Protein AF-A0A962YCY2-F1 (afdb_monomer)

pLDDT: mean 82.41, std 16.31, range [41.72, 97.31]

Secondary structure (DSSP, 8-state):
------------------SSSHHHHHHHHHHHHHHHHHHHHHHHHHHHHHHHHHHHHHH---HHHHHHHHHHHHHHHHHHHHHHHHH-

Solvent-accessible surface area (backbone atoms only — not comparable to full-atom values): 5325 Å² total; per-residue (Å²): 140,79,85,86,81,75,94,76,78,78,75,76,63,75,74,78,73,75,89,81,56,61,71,62,54,50,54,52,52,52,50,54,51,52,51,48,52,52,52,56,46,54,56,52,47,54,52,53,34,50,53,50,31,52,54,45,47,75,77,41,89,52,64,70,61,33,51,52,51,34,53,51,43,48,52,53,49,52,51,53,53,54,52,51,64,73,78,105

Foldseek 3Di:
DDDPDDDPPPPPPVPPPDPPCPVVVVVVVVVVVLVVLVVVLVVVLVVQLVVQLVVQVVVDVDPVSSVVRSVVSNVVSVVVSVVVVVVD

Mean predicted aligned error: 12.33 Å

Structure (mmCIF, N/CA/C/O backbone):
data_AF-A0A962YCY2-F1
#
_entry.id   AF-A0A962YCY2-F1
#
loop_
_atom_site.group_PDB
_atom_site.id
_atom_site.type_symbol
_atom_site.label_atom_id
_atom_site.label_alt_id
_atom_site.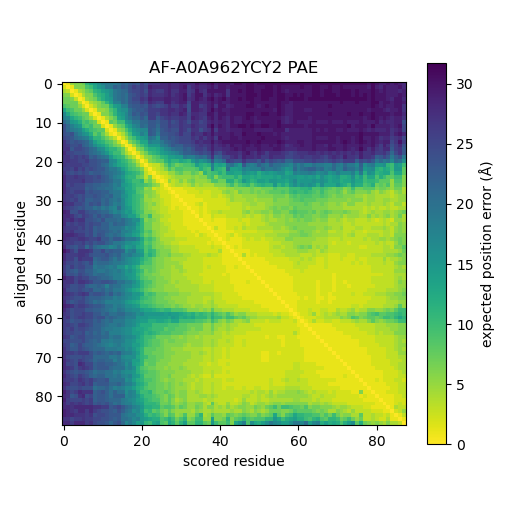label_comp_id
_atom_site.label_asym_id
_atom_site.label_entity_id
_atom_site.label_seq_id
_atom_site.pdbx_PDB_ins_code
_atom_site.Cartn_x
_atom_site.Cartn_y
_atom_site.Cartn_z
_atom_site.occupancy
_atom_site.B_iso_or_equiv
_atom_site.auth_seq_id
_atom_site.auth_comp_id
_atom_site.auth_asym_id
_atom_site.auth_atom_id
_atom_site.pdbx_PDB_model_num
ATOM 1 N N . MET A 1 1 ? 68.473 -12.518 -56.984 1.00 48.19 1 MET A N 1
ATOM 2 C CA . MET A 1 1 ? 67.760 -13.707 -56.475 1.00 48.19 1 MET A CA 1
ATOM 3 C C . MET A 1 1 ? 67.908 -13.729 -54.968 1.00 48.19 1 MET A C 1
ATOM 5 O O . MET A 1 1 ? 68.993 -14.024 -54.501 1.00 48.19 1 MET A O 1
ATOM 9 N N . SER A 1 2 ? 66.859 -13.321 -54.260 1.00 41.72 2 SER A N 1
ATOM 10 C CA . SER A 1 2 ? 66.432 -13.869 -52.967 1.00 41.72 2 SER A CA 1
ATOM 11 C C . SER A 1 2 ? 65.065 -13.258 -52.692 1.00 41.72 2 SER A C 1
ATOM 13 O O . SER A 1 2 ? 64.946 -12.060 -52.460 1.00 41.72 2 SER A O 1
ATOM 15 N N . GLN A 1 3 ? 64.038 -14.081 -52.889 1.00 53.31 3 GLN A N 1
ATOM 16 C CA . GLN A 1 3 ? 62.662 -13.812 -52.493 1.00 53.31 3 GLN A CA 1
ATOM 17 C C . GLN A 1 3 ? 62.620 -13.809 -50.966 1.00 53.31 3 GLN A C 1
ATOM 19 O O . GLN A 1 3 ? 62.983 -14.811 -50.352 1.00 53.31 3 GLN A O 1
ATOM 24 N N . GLU A 1 4 ? 62.196 -12.698 -50.369 1.00 54.03 4 GLU A N 1
ATOM 25 C CA . GLU A 1 4 ? 61.779 -12.678 -48.973 1.00 54.03 4 GLU A CA 1
ATOM 26 C C . GLU A 1 4 ? 60.315 -13.123 -48.940 1.00 54.03 4 GLU A C 1
ATOM 28 O O . GLU A 1 4 ? 59.406 -12.433 -49.402 1.00 54.03 4 GLU A O 1
ATOM 33 N N . ALA A 1 5 ? 60.134 -14.370 -48.5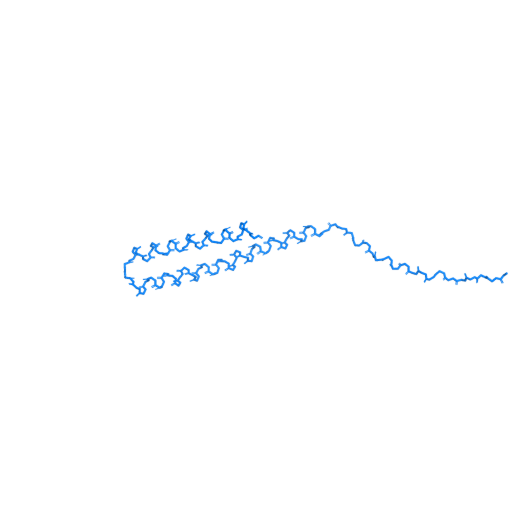26 1.00 58.84 5 ALA A N 1
ATOM 34 C CA . ALA A 1 5 ? 58.851 -15.000 -48.313 1.00 58.84 5 ALA A CA 1
ATOM 35 C C . ALA A 1 5 ? 58.270 -14.558 -46.968 1.00 58.84 5 ALA A C 1
ATOM 37 O O . ALA A 1 5 ? 58.997 -14.457 -45.983 1.00 58.84 5 ALA A O 1
ATOM 38 N N . GLY A 1 6 ? 56.944 -14.436 -46.915 1.00 53.69 6 GLY A N 1
ATOM 39 C CA . GLY A 1 6 ? 56.206 -14.591 -45.666 1.00 53.69 6 GLY A CA 1
ATOM 40 C C . GLY A 1 6 ? 55.484 -13.345 -45.191 1.00 53.69 6 GLY A C 1
ATOM 41 O O . GLY A 1 6 ? 55.794 -12.800 -44.140 1.00 53.69 6 GLY A O 1
ATOM 42 N N . ASP A 1 7 ? 54.458 -12.966 -45.945 1.00 57.94 7 ASP A N 1
ATOM 43 C CA . ASP A 1 7 ? 53.238 -12.370 -45.411 1.00 57.94 7 ASP A CA 1
ATOM 44 C C . ASP A 1 7 ? 52.749 -13.169 -44.183 1.00 57.94 7 ASP A C 1
ATOM 46 O O . ASP A 1 7 ? 52.132 -14.223 -44.312 1.00 57.94 7 ASP A O 1
ATOM 50 N N . VAL A 1 8 ? 53.097 -12.714 -42.978 1.00 63.12 8 VAL A N 1
ATOM 51 C CA . VAL A 1 8 ? 52.486 -13.168 -41.717 1.00 63.12 8 VAL A CA 1
ATOM 52 C C . VAL A 1 8 ? 52.204 -11.947 -40.849 1.00 63.12 8 VAL A C 1
ATOM 54 O O . VAL A 1 8 ? 52.509 -11.895 -39.661 1.00 63.12 8 VAL A O 1
ATOM 57 N N . SER A 1 9 ? 51.591 -10.933 -41.454 1.00 52.56 9 SER A N 1
ATOM 58 C CA . SER A 1 9 ? 50.754 -10.012 -40.697 1.00 52.56 9 SER A CA 1
ATOM 59 C C . SER A 1 9 ? 49.333 -10.538 -40.827 1.00 52.56 9 SER A C 1
ATOM 61 O O . SER 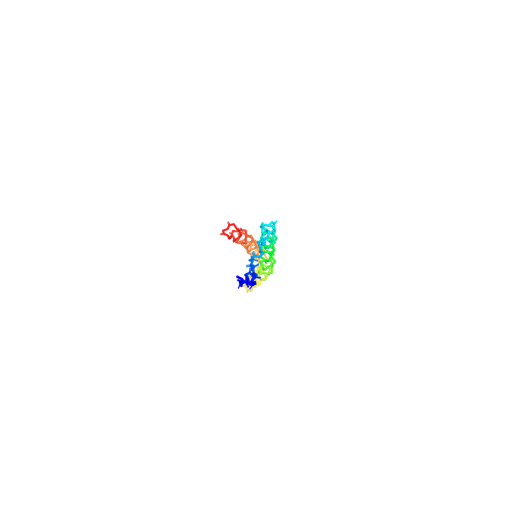A 1 9 ? 48.520 -10.028 -41.600 1.00 52.56 9 SER A O 1
ATOM 63 N N . SER A 1 10 ? 49.052 -11.633 -40.106 1.00 55.03 10 SER A N 1
ATOM 64 C CA . SER A 1 10 ? 47.679 -12.060 -39.863 1.00 55.03 10 SER A CA 1
ATOM 65 C C . SER A 1 10 ? 47.021 -10.925 -39.106 1.00 55.03 10 SER A C 1
ATOM 67 O O . SER A 1 10 ? 47.114 -10.805 -37.887 1.00 55.03 10 SER A O 1
ATOM 69 N N . THR A 1 11 ? 46.405 -10.070 -39.903 1.00 55.28 11 THR A N 1
ATOM 70 C CA . THR A 1 11 ? 45.389 -9.109 -39.556 1.00 55.28 11 THR A CA 1
ATOM 71 C C . THR A 1 11 ? 44.383 -9.834 -38.667 1.00 55.28 11 THR A C 1
ATOM 73 O O . THR A 1 11 ? 43.419 -10.425 -39.143 1.00 55.28 11 THR A O 1
ATOM 76 N N . ILE A 1 12 ? 44.600 -9.810 -37.349 1.00 54.81 12 ILE A N 1
ATOM 77 C CA . ILE A 1 12 ? 43.486 -9.848 -36.412 1.00 54.81 12 ILE A CA 1
ATOM 78 C C . ILE A 1 12 ? 42.868 -8.466 -36.569 1.00 54.81 12 ILE A C 1
ATOM 80 O O . ILE A 1 12 ? 43.122 -7.553 -35.789 1.00 54.81 12 ILE A O 1
ATOM 84 N N . THR A 1 13 ? 42.102 -8.285 -37.647 1.00 55.84 13 THR A N 1
ATOM 85 C CA . THR A 1 13 ? 40.975 -7.371 -37.594 1.00 55.84 13 THR A CA 1
ATOM 86 C C . THR A 1 13 ? 40.215 -7.792 -36.342 1.00 55.84 13 THR A C 1
ATOM 88 O O . THR A 1 13 ? 39.748 -8.938 -36.315 1.00 55.84 13 THR A O 1
ATOM 91 N N . PRO A 1 14 ? 40.113 -6.964 -35.284 1.00 61.66 14 PRO A N 1
ATOM 92 C CA . PRO A 1 14 ? 39.020 -7.151 -34.351 1.00 61.66 14 PRO A CA 1
ATOM 93 C C . PRO A 1 14 ? 37.786 -7.178 -35.239 1.00 61.66 14 PRO A C 1
ATOM 95 O O . PRO A 1 14 ? 37.521 -6.222 -35.970 1.00 61.66 14 PRO A O 1
ATOM 98 N N . ASN A 1 15 ? 37.166 -8.355 -35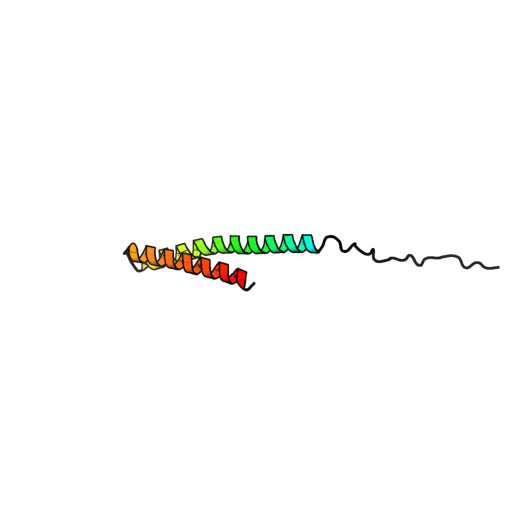.310 1.00 55.00 15 ASN A N 1
ATOM 99 C CA . ASN A 1 15 ? 35.960 -8.577 -36.074 1.00 55.00 15 ASN A CA 1
ATOM 100 C C . ASN A 1 15 ? 35.037 -7.442 -35.647 1.00 55.00 15 ASN A C 1
ATOM 102 O O . ASN A 1 15 ? 34.747 -7.315 -34.457 1.00 55.00 15 ASN A O 1
ATOM 106 N N . ALA A 1 16 ? 34.718 -6.545 -36.576 1.00 60.59 16 ALA A N 1
ATOM 107 C CA . ALA A 1 16 ? 33.775 -5.481 -36.326 1.00 60.59 16 ALA A CA 1
ATOM 108 C C . ALA A 1 16 ? 32.448 -6.182 -36.024 1.00 60.59 16 ALA A C 1
ATOM 110 O O . ALA A 1 16 ? 31.739 -6.593 -36.941 1.00 60.59 16 ALA A O 1
ATOM 111 N N . GLU A 1 17 ? 32.182 -6.432 -34.740 1.00 59.12 17 GLU A N 1
ATOM 112 C CA . GLU A 1 17 ? 30.901 -6.937 -34.279 1.00 59.12 17 GLU A CA 1
ATOM 113 C C . GLU A 1 17 ? 29.856 -5.934 -34.756 1.00 59.12 17 GLU A C 1
ATOM 115 O O . GLU A 1 17 ? 29.912 -4.741 -34.452 1.00 59.12 17 GLU A O 1
ATOM 120 N N . ALA A 1 18 ? 28.965 -6.420 -35.614 1.00 60.81 18 ALA A N 1
ATOM 121 C CA . ALA A 1 18 ? 27.925 -5.631 -36.236 1.00 60.81 18 ALA A CA 1
ATOM 122 C C . ALA A 1 18 ? 27.116 -4.867 -35.162 1.00 60.81 18 ALA A C 1
ATOM 124 O O . ALA A 1 18 ? 26.705 -5.470 -34.167 1.00 60.81 18 ALA A O 1
ATOM 125 N N . PRO A 1 19 ? 26.824 -3.566 -35.348 1.00 56.91 19 PRO A N 1
ATOM 126 C CA . PRO A 1 19 ? 26.162 -2.730 -34.338 1.00 56.91 19 PRO A CA 1
ATOM 127 C C . PRO A 1 19 ? 24.650 -3.009 -34.170 1.00 56.91 19 PRO A C 1
ATOM 129 O O . PRO A 1 19 ? 23.894 -2.143 -33.737 1.00 56.91 19 PRO A O 1
ATOM 132 N N . GLU A 1 20 ? 24.152 -4.194 -34.523 1.00 58.12 20 GLU A N 1
ATOM 133 C CA . GLU A 1 20 ? 22.747 -4.345 -34.929 1.00 58.12 20 GLU A CA 1
ATOM 134 C C . GLU A 1 20 ? 21.756 -4.840 -33.863 1.00 58.12 20 GLU A C 1
ATOM 136 O O . GLU A 1 20 ? 20.566 -4.896 -34.147 1.00 58.12 20 GLU A O 1
ATOM 141 N N . ASN A 1 21 ? 22.159 -5.115 -32.613 1.00 60.78 21 ASN A N 1
ATOM 142 C CA . ASN A 1 21 ? 21.213 -5.636 -31.599 1.00 60.78 21 ASN A CA 1
ATOM 143 C C . ASN A 1 21 ? 21.333 -5.052 -30.180 1.00 60.78 21 ASN A C 1
ATOM 145 O O . ASN A 1 21 ? 20.622 -5.482 -29.265 1.00 60.78 21 ASN A O 1
ATOM 149 N N . GLU A 1 22 ? 22.207 -4.072 -29.956 1.00 62.62 22 GLU A N 1
ATOM 150 C CA . GLU A 1 22 ? 22.462 -3.543 -28.608 1.00 62.62 22 GLU A CA 1
ATOM 151 C C . GLU A 1 22 ? 21.291 -2.705 -28.068 1.00 62.62 22 GLU A C 1
ATOM 153 O O . GLU A 1 22 ? 20.940 -2.789 -26.889 1.00 62.62 22 GLU A O 1
ATOM 158 N N . HIS A 1 23 ? 20.594 -1.993 -28.959 1.00 63.50 23 HIS A N 1
ATOM 159 C CA . HIS A 1 23 ? 19.420 -1.184 -28.624 1.00 63.50 23 HIS A CA 1
ATOM 160 C C . HIS A 1 23 ? 18.198 -2.028 -28.201 1.00 63.50 23 HIS A C 1
ATOM 162 O O . HIS A 1 23 ? 17.442 -1.655 -27.303 1.00 63.50 23 HIS A O 1
ATOM 168 N N . THR A 1 24 ? 18.010 -3.207 -28.800 1.00 74.75 24 THR A N 1
ATOM 169 C CA . THR A 1 24 ? 16.914 -4.123 -28.435 1.00 74.75 24 THR A CA 1
ATOM 170 C C . THR A 1 24 ? 17.186 -4.793 -27.088 1.00 74.75 24 THR A C 1
ATOM 172 O O . THR A 1 24 ? 16.288 -4.890 -26.247 1.00 74.75 24 THR A O 1
ATOM 175 N N . ARG A 1 25 ? 18.437 -5.209 -26.842 1.00 76.31 25 ARG A N 1
ATOM 176 C CA . ARG A 1 25 ? 18.843 -5.830 -25.572 1.00 76.31 25 ARG A CA 1
ATOM 177 C C . ARG A 1 25 ? 18.723 -4.850 -24.399 1.00 76.31 25 ARG A C 1
ATOM 179 O O . ARG A 1 25 ? 18.223 -5.240 -23.343 1.00 76.31 25 ARG A O 1
ATOM 186 N N . SER A 1 26 ? 19.103 -3.584 -24.591 1.00 80.12 26 SER A N 1
ATOM 187 C CA . SER A 1 26 ? 18.961 -2.545 -23.561 1.00 80.12 26 SER A CA 1
ATOM 188 C C . SER A 1 26 ? 17.492 -2.217 -23.253 1.00 80.12 26 SER A C 1
ATOM 190 O O . SER A 1 26 ? 17.127 -2.080 -22.085 1.00 80.12 26 SER A O 1
ATOM 192 N N . SER A 1 27 ? 16.615 -2.198 -24.264 1.00 83.62 27 SER A N 1
ATOM 193 C CA . SER A 1 27 ? 15.168 -1.998 -24.083 1.00 83.62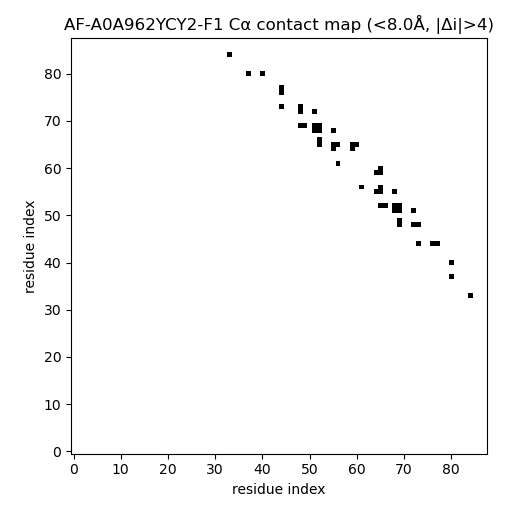 27 SER A CA 1
ATOM 194 C C . SER A 1 27 ? 14.512 -3.106 -23.247 1.00 83.62 27 SER A C 1
ATOM 196 O O . SER A 1 27 ? 13.721 -2.823 -22.340 1.00 83.62 27 SER A O 1
ATOM 198 N N . VAL A 1 28 ? 14.868 -4.371 -23.495 1.00 89.50 28 VAL A N 1
ATOM 199 C CA . VAL A 1 28 ? 14.368 -5.512 -22.706 1.00 89.50 28 VAL A CA 1
ATOM 200 C C . VAL A 1 28 ? 14.900 -5.462 -21.273 1.00 89.50 28 VAL A C 1
ATOM 202 O O . VAL A 1 28 ? 14.121 -5.617 -20.332 1.00 89.50 28 VAL A O 1
ATOM 205 N N . ALA A 1 29 ? 16.192 -5.175 -21.089 1.00 88.19 29 ALA A N 1
ATOM 206 C CA . ALA A 1 29 ? 16.793 -5.039 -19.763 1.00 88.19 29 ALA A CA 1
ATOM 207 C C . ALA A 1 29 ? 16.127 -3.925 -18.933 1.00 88.19 29 ALA A C 1
ATOM 209 O O . ALA A 1 29 ? 15.825 -4.125 -17.756 1.00 88.19 29 ALA A O 1
ATOM 210 N N . ASN A 1 30 ? 15.812 -2.784 -19.555 1.00 87.75 30 ASN A N 1
ATOM 211 C CA . ASN A 1 30 ? 15.151 -1.671 -18.874 1.00 87.75 30 ASN A CA 1
ATOM 212 C C . ASN A 1 30 ? 13.705 -2.013 -18.457 1.00 87.75 30 ASN A C 1
ATOM 214 O O . ASN A 1 30 ? 13.247 -1.653 -17.371 1.00 87.75 30 ASN A O 1
ATOM 218 N N . ARG A 1 31 ? 12.975 -2.779 -19.279 1.00 88.81 31 ARG A N 1
ATOM 219 C CA . ARG A 1 31 ? 11.648 -3.302 -18.904 1.00 88.81 31 ARG A CA 1
ATOM 220 C C . ARG A 1 31 ? 11.739 -4.254 -17.711 1.00 88.81 31 ARG A C 1
ATOM 222 O O . ARG A 1 31 ? 10.976 -4.092 -16.766 1.00 88.81 31 ARG A O 1
ATOM 229 N N . LEU A 1 32 ? 12.689 -5.192 -17.719 1.00 92.38 32 LEU A N 1
ATOM 230 C CA . LEU A 1 32 ? 12.923 -6.105 -16.592 1.00 92.38 32 LEU A CA 1
ATOM 231 C C . LEU A 1 32 ? 13.288 -5.355 -15.304 1.00 92.38 32 LEU A C 1
ATOM 233 O O . LEU A 1 32 ? 12.842 -5.745 -14.227 1.00 92.38 32 LEU A O 1
ATOM 237 N N . ASN A 1 33 ? 14.053 -4.265 -15.406 1.00 90.19 33 ASN A N 1
ATOM 238 C CA . ASN A 1 33 ? 14.376 -3.422 -14.258 1.00 90.19 33 ASN A CA 1
ATOM 239 C C . ASN A 1 33 ? 13.123 -2.775 -13.643 1.00 90.19 33 ASN A C 1
ATOM 241 O O . ASN A 1 33 ? 12.954 -2.843 -12.427 1.00 90.19 33 ASN A O 1
ATOM 245 N N . ARG A 1 34 ? 12.212 -2.238 -14.468 1.00 86.62 34 ARG A N 1
ATOM 246 C CA . ARG A 1 34 ? 10.929 -1.685 -13.993 1.00 86.62 34 ARG A CA 1
ATOM 247 C C . ARG A 1 34 ? 10.010 -2.749 -13.395 1.00 86.62 34 ARG A C 1
ATOM 249 O O . ARG A 1 34 ? 9.448 -2.543 -12.330 1.00 86.62 34 ARG A O 1
ATOM 256 N N . PHE A 1 35 ? 9.932 -3.936 -13.996 1.00 91.31 35 PHE A N 1
ATOM 257 C CA . PHE A 1 35 ? 9.180 -5.043 -13.392 1.00 91.31 35 PHE A CA 1
ATOM 258 C C . PHE A 1 35 ? 9.748 -5.462 -12.033 1.00 91.31 35 PHE A C 1
ATOM 260 O O . PHE A 1 35 ? 8.983 -5.734 -11.110 1.00 91.31 35 PHE A O 1
ATOM 267 N N . ARG A 1 36 ? 11.079 -5.484 -11.885 1.00 91.38 36 ARG A N 1
ATOM 268 C CA . ARG A 1 36 ? 11.722 -5.783 -10.600 1.00 91.38 36 ARG A CA 1
ATOM 269 C C . ARG A 1 36 ? 11.367 -4.735 -9.545 1.00 91.38 36 ARG A C 1
ATOM 271 O O . ARG A 1 36 ? 11.037 -5.117 -8.426 1.00 91.38 36 ARG A O 1
ATOM 278 N N . ALA A 1 37 ? 11.409 -3.451 -9.904 1.00 90.56 37 ALA A N 1
ATOM 279 C CA . ALA A 1 37 ? 11.006 -2.362 -9.016 1.00 90.56 37 ALA A CA 1
ATOM 280 C C . ALA A 1 37 ? 9.535 -2.496 -8.590 1.00 90.56 37 ALA A C 1
ATOM 282 O O . ALA A 1 37 ? 9.243 -2.430 -7.400 1.00 90.56 37 ALA A O 1
ATOM 283 N N . GLY A 1 38 ? 8.634 -2.801 -9.528 1.00 89.25 38 GLY A N 1
ATOM 284 C CA . GLY A 1 38 ? 7.216 -3.014 -9.231 1.00 89.25 38 GLY A CA 1
ATOM 285 C C . GLY A 1 38 ? 6.937 -4.219 -8.324 1.00 89.25 38 GLY A C 1
ATOM 286 O O . GLY A 1 38 ? 6.101 -4.127 -7.431 1.00 89.25 38 GLY A O 1
ATOM 287 N N . VAL A 1 39 ? 7.643 -5.343 -8.502 1.00 92.00 39 VAL A N 1
ATOM 288 C CA . VAL A 1 39 ? 7.459 -6.542 -7.655 1.00 92.00 39 VAL A CA 1
ATOM 289 C C . VAL A 1 39 ? 7.995 -6.325 -6.244 1.00 92.00 39 VAL A C 1
ATOM 291 O O . VAL A 1 39 ? 7.295 -6.629 -5.279 1.00 92.00 39 VAL A O 1
ATOM 294 N N . LEU A 1 40 ? 9.218 -5.799 -6.118 1.00 90.44 40 LEU A N 1
ATOM 295 C CA . LEU A 1 40 ? 9.796 -5.472 -4.811 1.00 90.44 40 LEU A CA 1
ATOM 296 C C . LEU A 1 40 ? 8.930 -4.432 -4.099 1.00 90.44 40 LEU A C 1
ATOM 298 O O . LEU A 1 40 ? 8.596 -4.595 -2.932 1.00 90.44 40 LEU A O 1
ATOM 302 N N . GLY A 1 41 ? 8.453 -3.440 -4.844 1.00 89.50 41 GLY A N 1
ATOM 303 C CA . GLY A 1 41 ? 7.525 -2.458 -4.329 1.00 89.50 41 GLY A CA 1
ATOM 304 C C . GLY A 1 41 ? 6.213 -3.066 -3.829 1.00 89.50 41 GLY A C 1
ATOM 305 O O . GLY A 1 41 ? 5.800 -2.784 -2.709 1.00 89.50 41 GLY A O 1
ATOM 306 N N . ALA A 1 42 ? 5.565 -3.939 -4.600 1.00 91.88 42 ALA A N 1
ATOM 307 C CA . ALA A 1 42 ? 4.327 -4.590 -4.166 1.00 91.88 42 ALA A CA 1
ATOM 308 C C . ALA A 1 42 ? 4.521 -5.435 -2.894 1.00 91.88 42 ALA A C 1
ATOM 310 O O . ALA A 1 42 ? 3.668 -5.412 -2.003 1.00 91.88 42 A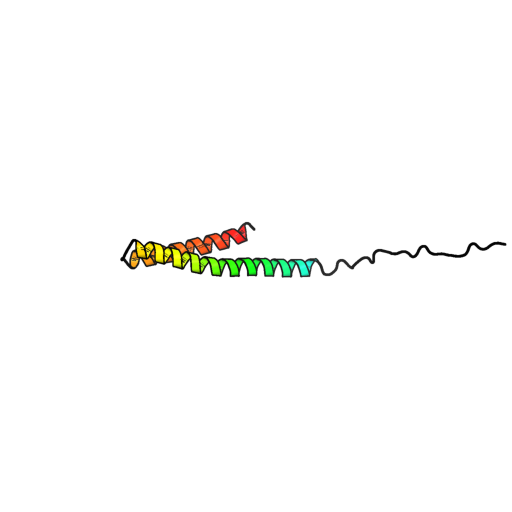LA A O 1
ATOM 311 N N . ASN A 1 43 ? 5.649 -6.146 -2.796 1.00 94.06 43 ASN A N 1
ATOM 312 C CA . ASN A 1 43 ? 6.023 -6.890 -1.596 1.00 94.06 43 ASN A CA 1
ATOM 313 C C . ASN A 1 43 ? 6.132 -5.961 -0.382 1.00 94.06 43 ASN A C 1
ATOM 315 O O . ASN A 1 43 ? 5.492 -6.185 0.647 1.00 94.06 43 ASN A O 1
ATOM 319 N N . ASP A 1 44 ? 6.895 -4.886 -0.533 1.00 90.81 44 ASP A N 1
ATOM 320 C CA . ASP A 1 44 ? 7.167 -3.957 0.557 1.00 90.81 44 ASP A CA 1
ATOM 321 C C . ASP A 1 44 ? 5.911 -3.149 0.927 1.00 90.81 44 ASP A C 1
ATOM 323 O O . ASP A 1 44 ? 5.687 -2.837 2.096 1.00 90.81 44 ASP A O 1
ATOM 327 N N . GLY A 1 45 ? 5.034 -2.882 -0.044 1.00 91.44 45 GLY A N 1
ATOM 328 C CA . GLY A 1 45 ? 3.773 -2.169 0.144 1.00 91.44 45 GLY A CA 1
ATOM 329 C C . GLY A 1 45 ? 2.751 -2.939 0.983 1.00 91.44 45 GLY A C 1
ATOM 330 O O . GLY A 1 45 ? 2.104 -2.341 1.849 1.00 91.44 45 GLY A O 1
ATOM 331 N N . ILE A 1 46 ? 2.616 -4.257 0.782 1.00 94.00 46 ILE A N 1
ATOM 332 C CA . ILE A 1 46 ? 1.713 -5.084 1.604 1.00 94.00 46 ILE A CA 1
ATOM 333 C C . ILE A 1 46 ? 2.228 -5.166 3.040 1.00 94.00 46 ILE A C 1
ATOM 335 O O . ILE A 1 46 ? 1.446 -4.957 3.968 1.00 94.00 46 ILE A O 1
ATOM 339 N N . ILE A 1 47 ? 3.526 -5.429 3.224 1.00 95.25 47 ILE A N 1
ATOM 340 C CA . ILE A 1 47 ? 4.122 -5.533 4.562 1.00 95.25 47 ILE A CA 1
ATOM 341 C C . ILE A 1 47 ? 4.003 -4.194 5.297 1.00 95.25 47 ILE A C 1
ATOM 343 O O . ILE A 1 47 ? 3.476 -4.152 6.405 1.00 95.25 47 ILE A O 1
ATOM 347 N N . SER A 1 48 ? 4.365 -3.086 4.648 1.00 94.62 48 SER A N 1
ATOM 348 C CA . SER A 1 48 ? 4.250 -1.747 5.234 1.00 94.62 48 SER A CA 1
ATOM 349 C C . SER A 1 48 ? 2.813 -1.394 5.634 1.00 94.62 48 SER A C 1
ATOM 351 O O . SER A 1 48 ? 2.596 -0.844 6.714 1.00 94.62 48 SER A O 1
ATOM 353 N N . THR A 1 49 ? 1.823 -1.726 4.798 1.00 95.44 49 THR A N 1
ATOM 354 C CA . THR A 1 49 ? 0.410 -1.458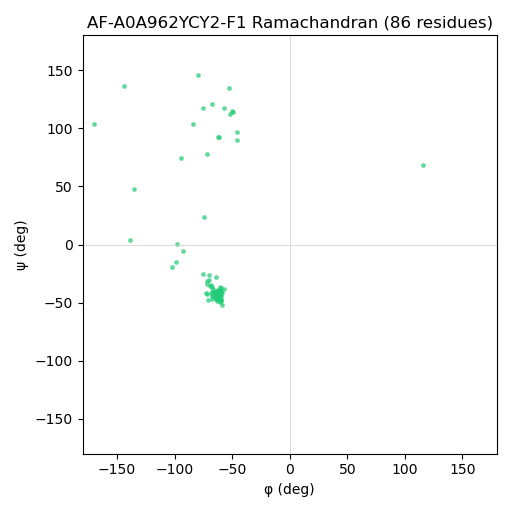 5.109 1.00 95.44 49 THR A CA 1
ATOM 355 C C . THR A 1 49 ? -0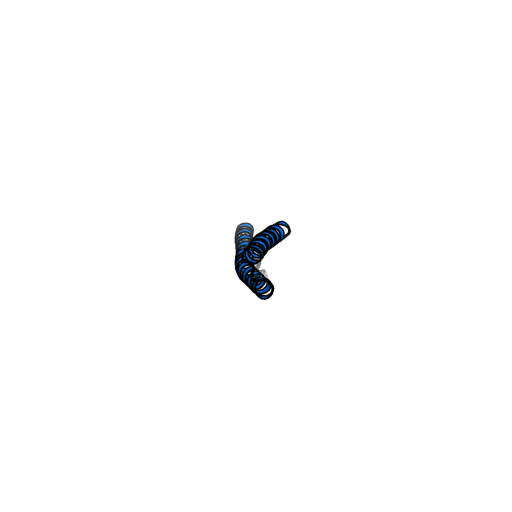.074 -2.326 6.268 1.00 95.44 49 THR A C 1
ATOM 357 O O . THR A 1 49 ? -0.780 -1.832 7.146 1.00 95.44 49 THR A O 1
ATOM 360 N N . ALA A 1 50 ? 0.307 -3.606 6.296 1.00 96.62 50 ALA A N 1
ATOM 361 C CA . ALA A 1 50 ? -0.053 -4.515 7.378 1.00 96.62 50 ALA A CA 1
ATOM 362 C C . ALA A 1 50 ? 0.543 -4.049 8.712 1.00 96.62 50 ALA A C 1
ATOM 364 O O . ALA A 1 50 ? -0.196 -3.918 9.686 1.00 96.62 50 ALA A O 1
ATOM 365 N N . ASP A 1 51 ? 1.834 -3.716 8.739 1.00 96.81 51 ASP A N 1
ATOM 366 C CA . ASP A 1 51 ? 2.518 -3.223 9.936 1.00 96.81 51 ASP A CA 1
ATOM 367 C C . ASP A 1 51 ? 1.924 -1.895 10.423 1.00 96.81 51 ASP A C 1
ATOM 369 O O . ASP A 1 51 ? 1.711 -1.716 11.624 1.00 96.81 51 ASP A O 1
ATOM 373 N N . LEU A 1 52 ? 1.577 -0.985 9.504 1.00 96.75 52 LEU A N 1
ATOM 374 C CA . LEU A 1 52 ? 0.880 0.259 9.837 1.00 96.75 52 LEU A CA 1
ATOM 375 C C . LEU A 1 52 ? -0.485 -0.021 10.480 1.00 96.75 52 LEU A C 1
ATOM 377 O O . LEU A 1 52 ? -0.798 0.536 11.532 1.00 96.75 52 LEU A O 1
ATOM 381 N N . VAL A 1 53 ? -1.296 -0.885 9.866 1.00 96.69 53 VAL A N 1
ATOM 382 C CA . VAL A 1 53 ? -2.633 -1.244 10.363 1.00 96.69 53 VAL A CA 1
ATOM 383 C C . VAL A 1 53 ? -2.544 -1.936 11.724 1.00 96.69 53 VAL A C 1
ATOM 385 O O . VAL A 1 53 ? -3.301 -1.584 12.627 1.00 96.69 53 VAL A O 1
ATOM 388 N N . ILE A 1 54 ? -1.599 -2.862 11.905 1.00 97.06 54 ILE A N 1
ATOM 389 C CA . ILE A 1 54 ? -1.330 -3.534 13.185 1.00 97.06 54 ILE A CA 1
ATOM 390 C C . ILE A 1 54 ? -0.890 -2.513 14.243 1.00 97.06 54 ILE A C 1
ATOM 392 O O . ILE A 1 54 ? -1.399 -2.529 15.365 1.00 97.06 54 ILE A O 1
ATOM 396 N N . GLY A 1 55 ? 0.004 -1.587 13.887 1.00 97.31 55 GLY A N 1
ATOM 397 C CA . GLY A 1 55 ? 0.463 -0.518 14.771 1.00 97.31 55 GLY A CA 1
ATOM 398 C C . GLY A 1 55 ? -0.682 0.384 15.233 1.00 97.31 55 GLY A C 1
ATOM 399 O O . GLY A 1 55 ? -0.840 0.617 16.432 1.00 97.31 55 GLY A O 1
ATOM 400 N N . VAL A 1 56 ? -1.540 0.827 14.313 1.00 97.31 56 VAL A N 1
ATOM 401 C CA . VAL A 1 56 ? -2.716 1.650 14.645 1.00 97.31 56 VAL A CA 1
ATOM 402 C C . VAL A 1 56 ? -3.726 0.862 15.480 1.00 97.31 56 VAL A C 1
ATOM 404 O O . VAL A 1 56 ? -4.231 1.389 16.471 1.00 97.31 56 VAL A O 1
ATOM 407 N N . ALA A 1 57 ? -3.973 -0.408 15.147 1.00 96.62 57 ALA A N 1
ATOM 408 C CA . ALA A 1 57 ? -4.870 -1.281 15.904 1.00 96.62 57 ALA A CA 1
ATOM 409 C C . ALA A 1 57 ? -4.374 -1.550 17.336 1.00 96.62 57 ALA A C 1
ATOM 411 O O . ALA A 1 57 ? -5.182 -1.762 18.238 1.00 96.62 57 ALA A O 1
ATOM 412 N N . SER A 1 58 ? -3.058 -1.500 17.574 1.00 96.50 58 SER A N 1
ATOM 413 C CA . SER A 1 58 ? -2.494 -1.612 18.927 1.00 96.50 58 SER A CA 1
ATOM 414 C C . SER A 1 58 ? -2.787 -0.387 19.805 1.00 96.50 58 SER A C 1
ATOM 416 O O . SER A 1 58 ? -2.845 -0.505 21.028 1.00 96.50 58 SER A O 1
ATOM 418 N N . ALA A 1 59 ? -2.999 0.780 19.188 1.00 96.31 59 ALA A N 1
ATOM 419 C CA . ALA A 1 59 ? -3.234 2.051 19.872 1.00 96.31 59 ALA A CA 1
ATOM 420 C C . ALA A 1 59 ? -4.715 2.470 19.899 1.00 96.31 59 ALA A C 1
ATOM 422 O O . ALA A 1 59 ? -5.102 3.318 20.705 1.00 96.31 59 ALA A O 1
ATOM 423 N N . SER A 1 60 ? -5.555 1.912 19.022 1.00 92.62 60 SER A N 1
ATOM 424 C CA . SER A 1 60 ? -6.971 2.262 18.911 1.00 92.62 60 SER A CA 1
ATOM 425 C C . SER A 1 60 ? -7.830 1.048 18.576 1.00 92.62 60 SER A C 1
ATOM 427 O O . SER A 1 60 ? -7.504 0.274 17.684 1.00 92.62 60 SER A O 1
ATOM 429 N N . THR A 1 61 ? -8.975 0.922 19.251 1.00 92.00 61 THR A N 1
ATOM 430 C CA . THR A 1 61 ? -9.974 -0.129 18.992 1.00 92.00 61 THR A CA 1
ATOM 431 C C . THR A 1 61 ? -11.060 0.297 17.998 1.00 92.00 61 THR A C 1
ATOM 433 O O . THR A 1 61 ? -11.894 -0.523 17.615 1.00 92.00 61 THR A O 1
ATOM 436 N N . SER A 1 62 ? -11.072 1.564 17.566 1.00 96.88 62 SER A N 1
ATOM 437 C CA . SER A 1 62 ? -12.052 2.079 16.605 1.00 96.88 62 SER A CA 1
ATOM 438 C C . SER A 1 62 ? -11.735 1.612 15.187 1.00 96.88 62 SER A 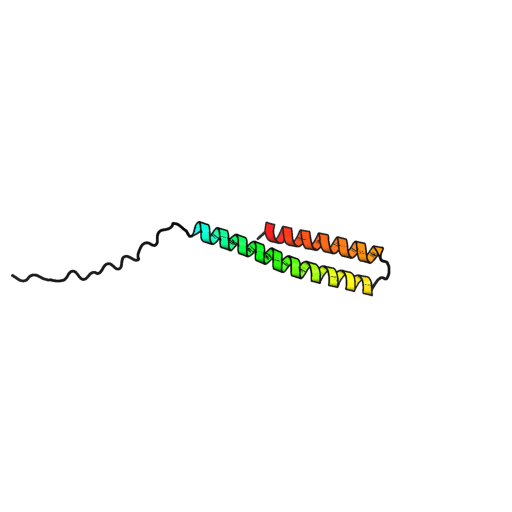C 1
ATOM 440 O O . SER A 1 62 ? -10.723 2.010 14.606 1.00 96.88 62 SER A O 1
ATOM 442 N N . ALA A 1 63 ? -12.648 0.839 14.596 1.00 95.69 63 ALA A N 1
ATOM 443 C CA . ALA A 1 63 ? -12.518 0.337 13.228 1.00 95.69 63 ALA A CA 1
ATOM 444 C C . ALA A 1 63 ? -12.353 1.464 12.190 1.00 95.69 63 ALA A C 1
ATOM 446 O O . ALA A 1 63 ? -11.532 1.337 11.285 1.00 95.69 63 ALA A O 1
ATOM 447 N N . ASP A 1 64 ? -13.052 2.590 12.362 1.00 96.69 64 ASP A N 1
ATOM 448 C CA . ASP A 1 64 ? -12.964 3.742 11.453 1.00 96.69 64 ASP A CA 1
ATOM 449 C C . ASP A 1 64 ? -11.555 4.348 11.407 1.00 96.69 64 ASP A C 1
ATOM 451 O O . ASP A 1 64 ? -11.062 4.708 10.336 1.00 96.69 64 ASP A O 1
ATOM 455 N N . HIS A 1 65 ? -10.872 4.424 12.555 1.00 95.62 65 HIS A N 1
ATOM 456 C CA . HIS A 1 65 ? -9.498 4.926 12.623 1.00 95.62 65 HIS A CA 1
ATOM 457 C C . HIS A 1 65 ? -8.527 3.977 11.918 1.00 95.62 65 HIS A C 1
ATOM 459 O O . HIS A 1 65 ? -7.682 4.424 11.142 1.00 95.62 65 HIS A O 1
ATOM 465 N N . ILE A 1 66 ? -8.678 2.671 12.148 1.00 96.81 66 ILE A N 1
ATOM 466 C CA . ILE A 1 66 ? -7.840 1.635 11.534 1.00 96.81 66 ILE A CA 1
ATOM 467 C C . ILE A 1 66 ? -8.031 1.629 10.009 1.00 96.81 66 ILE A C 1
ATOM 469 O O . ILE A 1 66 ? -7.051 1.636 9.263 1.00 96.81 66 ILE A O 1
ATOM 473 N N . ALA A 1 67 ? -9.281 1.673 9.539 1.00 96.94 67 ALA A N 1
ATOM 474 C CA . ALA A 1 67 ? -9.607 1.681 8.116 1.00 96.94 67 ALA A CA 1
ATOM 475 C C . ALA A 1 67 ? -9.084 2.942 7.415 1.00 96.94 67 ALA A C 1
ATOM 477 O O . ALA A 1 67 ? -8.455 2.849 6.360 1.00 96.94 67 ALA A O 1
ATOM 478 N N . THR A 1 68 ? -9.285 4.116 8.020 1.00 97.25 68 THR A N 1
ATOM 479 C CA . THR A 1 68 ? -8.802 5.387 7.463 1.00 97.25 68 THR A CA 1
ATOM 480 C C . THR A 1 68 ? -7.278 5.403 7.368 1.00 97.25 68 THR A C 1
ATOM 482 O O . THR A 1 68 ? -6.737 5.773 6.327 1.00 97.25 68 THR A O 1
ATOM 485 N N . ALA A 1 69 ? -6.579 4.955 8.416 1.00 96.19 69 ALA A N 1
ATOM 486 C CA . ALA A 1 69 ? -5.120 4.883 8.417 1.00 96.19 69 ALA A CA 1
ATOM 487 C C . ALA A 1 69 ? -4.584 3.888 7.375 1.00 96.19 69 ALA A C 1
ATOM 489 O O . ALA A 1 69 ? -3.641 4.212 6.657 1.00 96.19 69 ALA A O 1
ATOM 490 N N . GLY A 1 70 ? -5.208 2.713 7.245 1.00 95.94 70 GLY A N 1
ATOM 491 C CA . GLY A 1 70 ? -4.829 1.716 6.241 1.00 95.94 70 GLY A CA 1
ATOM 492 C C . GLY A 1 70 ? -5.014 2.216 4.806 1.00 95.94 70 GLY A C 1
ATOM 493 O O . GLY A 1 70 ? -4.104 2.087 3.988 1.00 95.94 70 GLY A O 1
ATOM 494 N N . ILE A 1 71 ? -6.155 2.847 4.499 1.00 97.00 71 ILE A N 1
ATOM 495 C CA . ILE A 1 71 ? -6.418 3.420 3.167 1.00 97.00 71 ILE A CA 1
ATOM 496 C C . ILE A 1 71 ? -5.454 4.575 2.876 1.00 97.00 71 ILE A C 1
ATOM 498 O O . ILE A 1 71 ? -4.888 4.640 1.784 1.00 97.00 71 ILE A O 1
ATOM 502 N N . ALA A 1 72 ? -5.224 5.463 3.846 1.00 96.69 72 ALA A N 1
ATOM 503 C CA . ALA A 1 72 ? -4.260 6.549 3.698 1.00 96.69 72 ALA A CA 1
ATOM 504 C C . ALA A 1 72 ? -2.839 6.015 3.445 1.00 96.69 72 ALA A C 1
ATOM 506 O O . ALA A 1 72 ? -2.154 6.512 2.551 1.00 96.69 72 ALA A O 1
ATOM 507 N N . GLY A 1 73 ? -2.423 4.975 4.176 1.00 95.31 73 GLY A N 1
ATOM 508 C CA . GLY A 1 73 ? -1.139 4.297 3.990 1.00 95.31 73 GLY A CA 1
ATOM 509 C C . GLY A 1 73 ? -0.994 3.661 2.608 1.00 95.31 73 GLY A C 1
ATOM 510 O O . GLY A 1 73 ? 0.029 3.859 1.956 1.00 95.31 73 GLY A O 1
ATOM 511 N N . LEU A 1 74 ? -2.037 2.985 2.113 1.00 94.81 74 LEU A N 1
ATOM 512 C CA . LEU A 1 74 ? -2.057 2.421 0.758 1.00 94.81 74 LEU A CA 1
ATOM 513 C C . LEU A 1 74 ? -1.878 3.493 -0.317 1.00 94.81 74 LEU A C 1
ATOM 515 O O . LEU A 1 74 ? -1.060 3.330 -1.223 1.00 94.81 74 LEU A O 1
ATOM 519 N N . VAL A 1 75 ? -2.627 4.594 -0.219 1.00 95.88 75 VAL A N 1
ATOM 520 C CA . VAL A 1 75 ? -2.532 5.698 -1.183 1.00 95.88 75 VAL A CA 1
ATOM 521 C C . VAL A 1 75 ? -1.147 6.340 -1.121 1.00 95.88 75 VAL A C 1
ATOM 523 O O . VAL A 1 75 ? -0.525 6.541 -2.163 1.00 95.88 75 VAL A O 1
ATOM 526 N N . ALA A 1 76 ? -0.631 6.611 0.079 1.00 94.19 76 ALA A N 1
ATOM 527 C CA . ALA A 1 76 ? 0.704 7.176 0.257 1.00 94.19 76 ALA A CA 1
ATOM 528 C C . ALA A 1 76 ? 1.801 6.263 -0.323 1.00 94.19 76 ALA A C 1
ATOM 530 O O . ALA A 1 76 ? 2.675 6.739 -1.051 1.00 94.19 76 ALA A O 1
ATOM 531 N N . GLY A 1 77 ? 1.724 4.953 -0.065 1.00 92.00 77 GLY A N 1
ATOM 532 C CA . GLY A 1 77 ? 2.655 3.960 -0.600 1.00 92.00 77 GLY A CA 1
ATOM 533 C C . GLY A 1 77 ? 2.611 3.875 -2.127 1.00 92.00 77 GLY A C 1
ATOM 534 O O . GLY A 1 77 ? 3.655 3.929 -2.778 1.00 92.00 77 GLY A O 1
ATOM 535 N N . ALA A 1 78 ? 1.412 3.832 -2.715 1.00 92.06 78 ALA A N 1
ATOM 536 C CA . ALA A 1 78 ? 1.236 3.804 -4.168 1.00 92.06 78 ALA A CA 1
ATOM 537 C C . ALA A 1 78 ? 1.789 5.068 -4.847 1.00 92.06 78 ALA A C 1
ATOM 539 O O . ALA A 1 78 ? 2.486 4.975 -5.859 1.00 92.06 78 ALA A O 1
ATOM 540 N N . VAL A 1 79 ? 1.530 6.248 -4.270 1.00 93.44 79 VAL A N 1
ATOM 541 C CA . VAL A 1 79 ? 2.064 7.522 -4.777 1.00 93.44 79 VAL A CA 1
ATOM 542 C C . VAL A 1 79 ? 3.588 7.542 -4.692 1.00 93.44 79 VAL A C 1
ATOM 544 O O . VAL A 1 79 ? 4.239 7.911 -5.667 1.00 93.44 79 VAL A O 1
ATOM 547 N N . SER A 1 80 ? 4.178 7.097 -3.579 1.00 89.69 80 SER A N 1
ATOM 548 C CA . SER A 1 80 ? 5.639 7.042 -3.445 1.00 89.69 80 SER A CA 1
ATOM 549 C C . SER A 1 80 ? 6.287 6.142 -4.499 1.00 89.69 80 SER A C 1
ATOM 551 O O . SER A 1 80 ? 7.364 6.464 -4.998 1.00 89.69 80 SER A O 1
ATOM 553 N N . MET A 1 81 ? 5.638 5.030 -4.849 1.00 88.25 81 MET A N 1
ATOM 554 C CA . MET A 1 81 ? 6.147 4.080 -5.837 1.00 88.25 81 MET A CA 1
ATOM 555 C C . MET A 1 81 ? 6.062 4.643 -7.260 1.00 88.25 81 MET A C 1
ATOM 557 O O . MET A 1 81 ? 7.031 4.574 -8.013 1.00 88.25 81 MET A O 1
ATOM 561 N N . ALA A 1 82 ? 4.941 5.288 -7.594 1.00 87.25 82 ALA A N 1
ATOM 562 C CA . ALA A 1 82 ? 4.761 5.963 -8.877 1.00 87.25 82 ALA A CA 1
ATOM 563 C C . ALA A 1 82 ? 5.745 7.132 -9.061 1.00 87.25 82 ALA A C 1
ATOM 565 O O . ALA A 1 82 ? 6.298 7.318 -10.145 1.00 87.25 82 ALA A O 1
ATOM 566 N N . LEU A 1 83 ? 6.001 7.905 -8.000 1.00 87.56 83 LEU A N 1
ATOM 567 C CA . LEU A 1 83 ? 6.985 8.989 -8.029 1.00 87.56 83 LEU A CA 1
ATOM 568 C C . LEU A 1 83 ? 8.422 8.465 -8.135 1.00 87.56 83 LEU A C 1
ATOM 570 O O . LEU A 1 83 ? 9.234 9.073 -8.829 1.00 87.56 83 LEU A O 1
ATOM 574 N N . GLY A 1 84 ? 8.730 7.333 -7.498 1.00 83.31 84 GLY A N 1
ATOM 575 C CA . GLY A 1 84 ? 10.037 6.685 -7.608 1.00 83.31 84 GLY A CA 1
ATOM 576 C C . GLY A 1 84 ? 10.378 6.295 -9.047 1.00 83.31 84 GLY A C 1
ATOM 577 O O . GLY A 1 84 ? 11.499 6.528 -9.488 1.00 83.31 84 GLY A O 1
ATOM 578 N N . GLU A 1 85 ? 9.404 5.784 -9.804 1.00 83.94 85 GLU A N 1
ATOM 579 C CA . GLU A 1 85 ? 9.591 5.483 -11.231 1.00 83.94 85 GLU A CA 1
ATOM 580 C C . GLU A 1 85 ? 9.592 6.726 -12.132 1.00 83.94 85 GLU A C 1
ATOM 582 O O . GLU A 1 85 ? 10.175 6.685 -13.209 1.00 83.94 85 GLU A O 1
ATOM 587 N N . TYR A 1 86 ? 8.948 7.826 -11.731 1.00 83.31 86 TYR A N 1
ATOM 588 C CA . TYR A 1 86 ? 8.933 9.064 -12.520 1.00 83.31 86 TYR A CA 1
ATOM 589 C C . TYR A 1 86 ? 10.289 9.789 -12.520 1.00 83.31 86 TYR A C 1
ATOM 591 O O . TYR A 1 86 ? 10.627 10.469 -13.488 1.00 83.31 86 TYR A O 1
ATOM 599 N N . VAL A 1 87 ? 11.046 9.673 -11.425 1.00 83.81 87 VAL A N 1
ATOM 600 C CA . VAL A 1 87 ? 12.330 10.373 -11.233 1.00 83.81 87 VAL A CA 1
ATOM 601 C C . VAL A 1 87 ? 13.541 9.476 -11.547 1.00 83.81 87 VAL A C 1
ATOM 603 O O . VAL A 1 87 ? 14.649 9.991 -11.698 1.00 83.81 87 VAL A O 1
ATOM 606 N N . SER A 1 88 ? 13.344 8.155 -11.644 1.00 69.69 88 SER A N 1
ATOM 607 C CA . SER A 1 88 ? 14.387 7.156 -11.937 1.00 69.69 88 SER A CA 1
ATOM 608 C C . SER A 1 88 ? 14.549 6.863 -13.426 1.00 69.69 88 SER A C 1
ATOM 610 O O . SER A 1 88 ? 15.654 6.369 -13.753 1.00 69.69 88 SER A O 1
#

Radius of gyration: 29.51 Å; Cα contacts (8 Å, |Δi|>4): 25; chains: 1; bounding box: 81×25×76 Å

Sequence (88 aa):
MSQEAGDVSSTITPNAEAPENEHTRSSVANRLNRFRAGVLGANDGIISTADLVIGVASASTSADHIATAGIAGLVAGAVSMALGEYVS